Protein AF-A0A4Q5RMQ1-F1 (afdb_monomer_lite)

Structure (mmCIF, N/CA/C/O backbone):
data_AF-A0A4Q5RMQ1-F1
#
_entry.id   AF-A0A4Q5RMQ1-F1
#
loop_
_atom_site.group_PDB
_atom_site.id
_atom_site.type_symbol
_atom_site.label_atom_id
_atom_site.label_alt_id
_atom_site.label_comp_id
_atom_site.label_asym_id
_atom_site.label_entity_id
_atom_site.label_seq_id
_atom_site.pdbx_PDB_ins_code
_atom_site.Cartn_x
_atom_site.Cartn_y
_atom_site.Cartn_z
_atom_site.occupancy
_atom_site.B_iso_or_equiv
_atom_site.auth_seq_id
_atom_site.auth_comp_id
_atom_site.auth_asym_id
_atom_site.auth_atom_id
_atom_site.pdbx_PDB_model_num
ATOM 1 N N . MET A 1 1 ? 50.449 12.813 -41.033 1.00 63.91 1 MET A N 1
ATOM 2 C CA . MET A 1 1 ? 49.396 11.833 -40.664 1.00 63.91 1 MET A CA 1
ATOM 3 C C . MET A 1 1 ? 48.632 11.435 -41.917 1.00 63.91 1 MET A C 1
ATOM 5 O O . MET A 1 1 ? 48.178 12.331 -42.621 1.00 63.91 1 MET A O 1
ATOM 9 N N . LYS A 1 2 ? 48.528 10.131 -42.216 1.00 79.31 2 LYS A N 1
ATOM 10 C CA . LYS A 1 2 ? 47.777 9.622 -43.379 1.00 79.31 2 LYS A CA 1
ATOM 11 C C . LYS A 1 2 ? 46.320 10.106 -43.296 1.00 79.31 2 LYS A C 1
ATOM 13 O O . LYS A 1 2 ? 45.751 10.123 -42.206 1.00 79.31 2 LYS A O 1
ATOM 18 N N . THR A 1 3 ? 45.734 10.516 -44.418 1.00 77.25 3 THR A N 1
ATOM 19 C CA . THR A 1 3 ? 44.350 11.031 -44.535 1.00 77.25 3 THR A CA 1
ATOM 20 C C . THR A 1 3 ? 43.316 10.125 -43.858 1.00 77.25 3 THR A C 1
ATOM 22 O O . THR A 1 3 ? 42.412 10.624 -43.194 1.00 77.25 3 THR A O 1
ATOM 25 N N . SER A 1 4 ? 43.531 8.808 -43.901 1.00 73.69 4 SER A N 1
ATOM 26 C CA . SER A 1 4 ? 42.717 7.802 -43.205 1.00 73.69 4 SER A CA 1
ATOM 27 C C . SER A 1 4 ? 42.593 8.030 -41.689 1.00 73.69 4 SER A C 1
ATOM 29 O O . SER A 1 4 ? 41.514 7.851 -41.132 1.00 73.69 4 SER A O 1
ATOM 31 N N . ASN A 1 5 ? 43.655 8.480 -41.008 1.00 85.31 5 ASN A N 1
ATOM 32 C CA . ASN A 1 5 ? 43.620 8.690 -39.554 1.00 85.31 5 ASN A CA 1
ATOM 33 C C . ASN A 1 5 ? 42.808 9.935 -39.175 1.00 85.31 5 ASN A C 1
ATOM 35 O O . ASN A 1 5 ? 42.225 9.983 -38.097 1.00 85.31 5 ASN A O 1
ATOM 39 N N . LYS A 1 6 ? 42.757 10.941 -40.058 1.00 86.19 6 LYS A N 1
ATOM 40 C CA . LYS A 1 6 ? 41.962 12.156 -39.830 1.00 86.19 6 LYS A CA 1
ATOM 41 C C . LYS A 1 6 ? 40.465 11.871 -39.960 1.00 86.19 6 LYS A C 1
ATOM 43 O O . LYS A 1 6 ? 39.683 12.377 -39.163 1.00 86.19 6 LYS A O 1
ATOM 48 N N . ILE A 1 7 ? 40.088 11.026 -40.920 1.00 90.69 7 ILE A N 1
ATOM 49 C CA . ILE A 1 7 ? 38.696 10.605 -41.129 1.00 90.69 7 ILE A CA 1
ATOM 50 C C . ILE A 1 7 ? 38.207 9.782 -39.933 1.00 90.69 7 ILE A C 1
ATOM 52 O O . ILE A 1 7 ? 37.142 10.066 -39.391 1.00 90.69 7 ILE A O 1
ATOM 56 N N . LEU A 1 8 ? 39.016 8.823 -39.470 1.00 91.25 8 LEU A N 1
ATOM 57 C CA . LEU A 1 8 ? 38.673 8.000 -38.310 1.00 91.25 8 L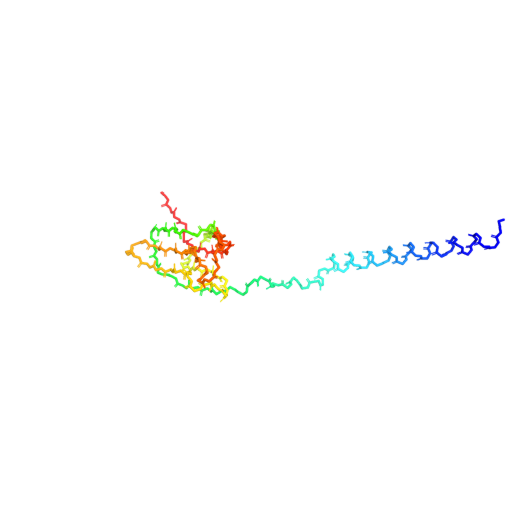EU A CA 1
ATOM 58 C C . LEU A 1 8 ? 38.500 8.843 -37.037 1.00 91.25 8 LEU A C 1
ATOM 60 O O . LEU A 1 8 ? 37.539 8.653 -36.297 1.00 91.25 8 LEU A O 1
ATOM 64 N N . LEU A 1 9 ? 39.394 9.812 -36.815 1.00 92.56 9 LEU A N 1
ATOM 65 C CA . LEU A 1 9 ? 39.309 10.716 -35.669 1.00 92.56 9 LEU A CA 1
ATOM 66 C C . LEU A 1 9 ? 38.058 11.604 -35.729 1.00 92.56 9 LEU A C 1
ATOM 68 O O . LEU A 1 9 ? 37.371 11.763 -34.724 1.00 92.56 9 LEU A O 1
ATOM 72 N N . SER A 1 10 ? 37.733 12.146 -36.905 1.00 92.50 10 SER A N 1
ATOM 73 C CA . SER A 1 10 ? 36.528 12.960 -37.093 1.00 92.50 10 SER A CA 1
ATOM 74 C C . SER A 1 10 ? 35.254 12.162 -36.820 1.00 92.50 10 SER A C 1
ATOM 76 O O . SER A 1 10 ? 34.333 12.680 -36.192 1.00 92.50 10 SER A O 1
ATOM 78 N N . LEU A 1 11 ? 35.201 10.905 -37.269 1.00 94.81 11 LEU A N 1
ATOM 79 C CA . LEU A 1 11 ? 34.059 10.027 -37.027 1.00 94.81 11 LEU A CA 1
ATOM 80 C C . LEU A 1 11 ? 33.915 9.702 -35.536 1.00 94.81 11 LEU A C 1
ATOM 82 O O . LEU A 1 11 ? 32.815 9.771 -34.995 1.00 94.81 11 LEU A O 1
ATOM 86 N N . PHE A 1 12 ? 35.028 9.407 -34.862 1.00 95.75 12 PHE A N 1
ATOM 87 C CA . PHE A 1 12 ? 35.035 9.140 -33.426 1.00 95.75 12 PHE A CA 1
ATOM 88 C C . PHE A 1 12 ? 34.509 10.336 -32.620 1.00 95.75 12 PHE A C 1
ATOM 90 O O . PHE A 1 12 ? 33.631 10.175 -31.773 1.00 95.75 12 PHE A O 1
ATOM 97 N N . ILE A 1 13 ? 34.982 11.546 -32.934 1.00 96.00 13 ILE A N 1
ATOM 98 C CA . ILE A 1 13 ? 34.522 12.779 -32.282 1.00 96.00 13 ILE A CA 1
ATOM 99 C C . ILE A 1 13 ? 33.032 13.019 -32.553 1.00 96.00 13 ILE A C 1
ATOM 101 O O . ILE A 1 13 ? 32.297 13.370 -31.632 1.00 96.00 13 ILE A O 1
ATOM 105 N N . ALA A 1 14 ? 32.564 12.792 -33.783 1.00 95.94 14 ALA A N 1
ATOM 106 C CA . ALA A 1 14 ? 31.154 12.953 -34.127 1.00 95.94 14 ALA A CA 1
ATOM 107 C C . ALA A 1 14 ? 30.250 12.019 -33.303 1.00 95.94 14 ALA A C 1
ATOM 109 O O . ALA A 1 14 ? 29.255 12.472 -32.741 1.00 95.94 14 ALA A O 1
ATOM 110 N N . VAL A 1 15 ? 30.618 10.742 -33.161 1.00 96.81 15 VAL A N 1
ATOM 111 C CA . VAL A 1 15 ? 29.866 9.777 -32.336 1.00 96.81 15 VAL A CA 1
ATOM 112 C C . VAL A 1 15 ? 29.840 10.208 -30.866 1.00 96.81 15 VAL A C 1
ATOM 114 O O . VAL A 1 15 ? 28.789 10.166 -30.221 1.00 96.81 15 VAL A O 1
ATOM 117 N N . LEU A 1 16 ? 30.971 10.671 -30.336 1.00 96.81 16 LEU A N 1
ATOM 118 C CA . LEU A 1 16 ? 31.075 11.124 -28.949 1.00 96.81 16 LEU A CA 1
ATOM 119 C C . LEU A 1 16 ? 30.179 12.351 -28.695 1.00 96.81 16 LEU A C 1
ATOM 121 O O . LEU A 1 16 ? 29.434 12.391 -27.716 1.00 96.81 16 LEU A O 1
ATOM 125 N N . LEU A 1 17 ? 30.158 13.312 -29.620 1.00 95.81 17 LEU A N 1
ATOM 126 C CA . LEU A 1 17 ? 29.283 14.484 -29.527 1.00 95.81 17 LEU A CA 1
ATOM 127 C C . LEU A 1 17 ? 27.798 14.120 -29.632 1.00 95.81 17 LEU A C 1
ATOM 129 O O . LEU A 1 17 ? 26.995 14.641 -28.859 1.00 95.81 17 LEU A O 1
ATOM 133 N N . ILE A 1 18 ? 27.428 13.204 -30.532 1.00 96.06 18 ILE A N 1
ATOM 134 C CA . ILE A 1 18 ? 26.036 12.755 -30.692 1.00 96.06 18 ILE A CA 1
ATOM 135 C C . ILE A 1 18 ? 25.544 12.067 -29.414 1.00 96.06 18 ILE A C 1
ATOM 137 O O . ILE A 1 18 ? 24.495 12.425 -28.879 1.00 96.06 18 ILE A O 1
ATOM 141 N N . THR A 1 19 ? 26.311 11.107 -28.893 1.00 95.62 19 THR A N 1
ATOM 142 C CA . THR A 1 19 ? 25.947 10.373 -27.669 1.00 95.62 19 THR A CA 1
ATOM 143 C C . THR A 1 19 ? 25.834 11.302 -26.460 1.00 95.62 19 THR A C 1
ATOM 145 O O . THR A 1 19 ? 24.867 11.201 -25.698 1.00 95.62 19 THR A O 1
ATOM 148 N N . THR A 1 20 ? 26.756 12.258 -26.327 1.00 95.19 20 THR A N 1
ATOM 149 C CA . THR A 1 20 ? 26.723 13.278 -25.268 1.00 95.19 20 THR A CA 1
ATOM 150 C C . THR A 1 20 ? 25.503 14.186 -25.409 1.00 95.19 20 THR A C 1
ATOM 152 O O . THR A 1 20 ? 24.799 14.421 -24.429 1.00 95.19 20 THR A O 1
ATOM 155 N N . GLY A 1 21 ? 25.194 14.645 -26.626 1.00 95.19 21 GLY A N 1
ATOM 156 C CA . GLY A 1 21 ? 24.019 15.473 -26.902 1.00 95.19 21 GLY A CA 1
ATOM 157 C C . GLY A 1 21 ? 22.708 14.788 -26.514 1.00 95.19 21 GLY A C 1
ATOM 158 O O . GLY A 1 21 ? 21.855 15.414 -25.888 1.00 95.19 21 GLY A O 1
ATOM 159 N N . ILE A 1 22 ? 22.574 13.488 -26.799 1.00 94.44 22 ILE A N 1
ATOM 160 C CA . ILE A 1 22 ? 21.405 12.690 -26.394 1.00 94.44 22 ILE A CA 1
ATOM 161 C C . ILE A 1 22 ? 21.273 12.651 -24.865 1.00 94.44 22 ILE A C 1
ATOM 163 O O . ILE A 1 22 ? 20.190 12.906 -24.339 1.00 94.44 22 ILE A O 1
ATOM 167 N N . HIS A 1 23 ? 22.365 12.378 -24.143 1.00 92.06 23 HIS A N 1
ATOM 168 C CA . HIS A 1 23 ? 22.343 12.308 -22.677 1.00 92.06 23 HIS A CA 1
ATOM 169 C C . HIS A 1 23 ? 21.996 13.657 -22.046 1.00 92.06 23 HIS A C 1
ATOM 171 O O . HIS A 1 23 ? 21.171 13.720 -21.131 1.00 92.06 23 HIS A O 1
ATOM 177 N N . VAL A 1 24 ? 22.577 14.744 -22.560 1.00 92.00 24 VAL A N 1
ATOM 178 C CA . VAL A 1 24 ? 22.279 16.102 -22.093 1.00 92.00 24 VAL A CA 1
ATOM 179 C C . VAL A 1 24 ? 20.816 16.444 -22.351 1.00 92.00 24 VAL A C 1
ATOM 181 O O . VAL A 1 24 ? 20.147 16.896 -21.428 1.00 92.00 24 VAL A O 1
ATOM 184 N N . ALA A 1 25 ? 20.289 16.174 -23.549 1.00 88.00 25 ALA A N 1
ATOM 185 C CA . ALA A 1 25 ? 18.893 16.450 -23.892 1.00 88.00 25 ALA A CA 1
ATOM 186 C C . ALA A 1 25 ? 17.905 15.666 -23.011 1.00 88.00 25 ALA A C 1
ATOM 188 O O . ALA A 1 25 ? 16.930 16.237 -22.519 1.00 88.00 25 ALA A O 1
ATOM 189 N N . LEU A 1 26 ? 18.172 14.380 -22.758 1.00 84.19 26 LEU A N 1
ATOM 190 C CA . LEU A 1 26 ? 17.361 13.553 -21.859 1.00 84.19 26 LEU A CA 1
ATOM 191 C C . LEU A 1 26 ? 17.393 14.076 -20.420 1.00 84.19 26 LEU A C 1
ATOM 193 O O . LEU A 1 26 ? 16.341 14.188 -19.791 1.00 84.19 26 LEU A O 1
ATOM 197 N N . THR A 1 27 ? 18.576 14.442 -19.925 1.00 85.12 27 THR A N 1
ATOM 198 C CA . THR A 1 27 ? 18.766 14.979 -18.568 1.00 85.12 27 THR A CA 1
ATOM 199 C C . THR A 1 27 ? 18.081 16.335 -18.402 1.00 85.12 27 THR A C 1
ATOM 201 O O . THR A 1 27 ? 17.400 16.569 -17.408 1.00 85.12 27 THR A O 1
ATOM 204 N N . GLN A 1 28 ? 18.194 17.217 -19.399 1.00 85.19 28 GLN A N 1
ATOM 205 C CA . GLN A 1 28 ? 17.484 18.498 -19.445 1.00 85.19 28 GLN A CA 1
ATOM 206 C C . GLN A 1 28 ? 15.975 18.285 -19.397 1.00 85.19 28 GLN A C 1
ATOM 208 O O . GLN A 1 28 ? 15.295 18.877 -18.562 1.00 85.19 28 GLN A O 1
ATOM 213 N N . LYS A 1 29 ? 15.458 17.367 -20.220 1.00 77.69 29 LYS A N 1
ATOM 214 C CA . LYS A 1 29 ? 14.044 16.998 -20.193 1.00 77.69 29 LYS A CA 1
ATOM 215 C C . LYS A 1 29 ? 13.635 16.469 -18.811 1.00 77.69 29 LYS A C 1
ATOM 217 O O . LYS A 1 29 ? 12.543 16.790 -18.354 1.00 77.69 29 LYS A O 1
ATOM 222 N N . TYR A 1 30 ? 14.527 15.755 -18.114 1.00 73.62 30 TYR A N 1
ATOM 223 C CA . TYR A 1 30 ? 14.280 15.198 -16.771 1.00 73.62 30 TYR A CA 1
ATOM 224 C C . TYR A 1 30 ? 14.169 16.277 -15.712 1.00 73.62 30 TYR A C 1
ATOM 226 O O . TYR A 1 30 ? 13.191 16.327 -14.970 1.00 73.62 30 TYR A O 1
ATOM 234 N N . ASN A 1 31 ? 15.107 17.212 -15.732 1.00 74.44 31 ASN A N 1
ATOM 235 C CA . ASN A 1 31 ? 15.150 18.313 -14.780 1.00 74.44 31 ASN A CA 1
ATOM 236 C C . ASN A 1 31 ? 14.116 19.407 -15.086 1.00 74.44 31 ASN A C 1
ATOM 238 O O . ASN A 1 31 ? 13.726 20.143 -14.187 1.00 74.44 31 ASN A O 1
ATOM 242 N N . SER A 1 32 ? 13.639 19.507 -16.331 1.00 77.12 32 SER A N 1
ATOM 243 C CA . SER A 1 32 ? 12.633 20.498 -16.741 1.00 77.12 32 SER A CA 1
ATOM 244 C C . SER A 1 32 ? 11.225 20.234 -16.192 1.00 77.12 32 SER A C 1
ATOM 246 O O . SER A 1 32 ? 10.327 21.040 -16.421 1.00 77.12 32 SER A O 1
ATOM 248 N N . GLY A 1 33 ? 11.000 19.104 -15.508 1.00 58.06 33 GLY A N 1
ATOM 249 C CA . GLY A 1 33 ? 9.701 18.773 -14.911 1.00 58.06 33 GLY A CA 1
ATOM 250 C C . GLY A 1 33 ? 8.582 18.505 -15.926 1.00 58.06 33 GLY A C 1
ATOM 251 O O . GLY A 1 33 ? 7.431 18.348 -15.536 1.00 58.06 33 GLY A O 1
ATOM 252 N N . GLN A 1 34 ? 8.898 18.421 -17.225 1.00 56.78 34 GLN A N 1
ATOM 253 C CA . GLN A 1 34 ? 7.936 18.122 -18.296 1.00 56.78 34 GLN A CA 1
ATOM 254 C C . GLN A 1 34 ? 7.585 16.633 -18.409 1.00 56.78 34 GLN A C 1
ATOM 256 O O . GLN A 1 34 ? 6.804 16.235 -19.276 1.00 56.78 34 GLN A O 1
ATOM 261 N N . TYR A 1 35 ? 8.151 15.788 -17.551 1.00 55.38 35 TYR A N 1
ATOM 262 C CA . TYR A 1 35 ? 7.656 14.434 -17.392 1.00 55.38 35 TYR A CA 1
ATOM 263 C C . TYR A 1 35 ? 6.425 14.475 -16.498 1.00 55.38 35 TYR A C 1
ATOM 265 O O . TYR A 1 35 ? 6.518 14.689 -15.291 1.00 55.38 35 TYR A O 1
ATOM 273 N N . ALA A 1 36 ? 5.260 14.234 -17.097 1.00 51.62 36 ALA A N 1
ATOM 274 C CA . ALA A 1 36 ? 4.128 13.760 -16.329 1.00 51.62 36 ALA A CA 1
ATOM 275 C C . ALA A 1 36 ? 4.583 12.460 -15.663 1.00 51.62 36 ALA A C 1
ATOM 277 O O . ALA A 1 36 ? 4.843 11.466 -16.343 1.00 51.62 36 ALA A O 1
ATOM 278 N N . ILE A 1 37 ? 4.733 12.483 -14.338 1.00 53.66 37 ILE A N 1
ATOM 279 C CA . ILE A 1 37 ? 4.817 11.259 -13.554 1.00 53.66 37 ILE A CA 1
ATOM 280 C C . ILE A 1 37 ? 3.492 10.569 -13.837 1.00 53.66 37 ILE A C 1
ATOM 282 O O . ILE A 1 37 ? 2.458 10.962 -13.290 1.00 53.66 37 ILE A O 1
ATOM 286 N N . THR A 1 38 ? 3.479 9.612 -14.762 1.00 43.78 38 THR A N 1
ATOM 287 C CA . THR A 1 38 ? 2.309 8.770 -14.930 1.00 43.78 38 THR A CA 1
ATOM 288 C C . THR A 1 38 ? 2.139 8.109 -13.576 1.00 43.78 38 THR A C 1
ATOM 290 O O . THR A 1 38 ? 2.925 7.244 -13.192 1.00 43.78 38 THR A O 1
ATOM 293 N N . LYS A 1 39 ? 1.126 8.541 -12.820 1.00 48.56 39 LYS A N 1
ATOM 294 C CA . LYS A 1 39 ? 0.589 7.795 -11.685 1.00 48.56 39 LYS A CA 1
ATOM 295 C C . LYS A 1 39 ? -0.080 6.527 -12.230 1.00 48.56 39 LYS A C 1
ATOM 297 O O . LYS A 1 39 ? -1.238 6.262 -11.956 1.00 48.56 39 LYS A O 1
ATOM 302 N N . THR A 1 40 ? 0.639 5.733 -13.016 1.00 51.06 40 THR A N 1
ATOM 303 C CA . THR A 1 40 ? 0.401 4.303 -13.198 1.00 51.06 40 THR A CA 1
ATOM 304 C C . THR A 1 40 ? 0.943 3.600 -11.959 1.00 51.06 40 THR A C 1
ATOM 306 O O . THR A 1 40 ? 1.740 2.676 -12.041 1.00 51.06 40 THR A O 1
ATOM 309 N N . GLY A 1 41 ? 0.527 4.067 -10.779 1.00 55.53 41 GLY A N 1
ATOM 310 C CA . GLY A 1 41 ? 0.282 3.106 -9.724 1.00 55.53 41 GLY A CA 1
ATOM 311 C C . GLY A 1 41 ? -0.893 2.241 -10.189 1.00 55.53 41 GLY A C 1
ATOM 312 O O . GLY A 1 41 ? -1.715 2.728 -10.982 1.00 55.53 41 GLY A O 1
ATOM 313 N N . PRO A 1 42 ? -0.980 0.976 -9.757 1.00 59.25 42 PRO A N 1
ATOM 314 C CA . PRO A 1 42 ? -2.187 0.188 -9.966 1.00 59.25 42 PRO A CA 1
ATOM 315 C C . PRO A 1 42 ? -3.385 1.051 -9.569 1.00 59.25 42 PRO A C 1
ATOM 317 O O . PRO A 1 42 ? -3.327 1.773 -8.568 1.00 59.25 42 PRO A O 1
ATOM 320 N N . LYS A 1 43 ? -4.435 1.069 -10.400 1.00 70.31 43 LYS A N 1
ATOM 321 C CA . LYS A 1 43 ? -5.677 1.754 -10.021 1.00 70.31 43 LYS A CA 1
ATOM 322 C C . LYS A 1 43 ? -6.070 1.174 -8.669 1.00 70.31 43 LYS A C 1
ATOM 324 O O . LYS A 1 43 ? -6.090 -0.044 -8.541 1.00 70.31 43 LYS A O 1
ATOM 329 N N . ARG A 1 44 ? -6.279 2.026 -7.670 1.00 80.12 44 ARG A N 1
ATOM 330 C CA . ARG A 1 44 ? -6.673 1.573 -6.341 1.00 80.12 44 ARG A CA 1
ATOM 331 C C . ARG A 1 44 ? -8.140 1.847 -6.126 1.00 80.12 44 ARG A C 1
ATOM 333 O O . ARG A 1 44 ? -8.599 2.953 -6.410 1.00 80.12 44 ARG A O 1
ATOM 340 N N . ASP A 1 45 ? -8.838 0.841 -5.631 1.00 83.75 45 ASP A N 1
ATOM 341 C CA . ASP A 1 45 ? -10.219 0.968 -5.207 1.00 83.75 45 ASP A CA 1
ATOM 342 C C . ASP A 1 45 ? -10.232 1.255 -3.706 1.00 83.75 45 ASP A C 1
ATOM 344 O O . ASP A 1 45 ? -9.552 0.592 -2.921 1.00 83.75 45 ASP A O 1
ATOM 348 N N . SER A 1 46 ? -10.985 2.285 -3.320 1.00 88.12 46 SER A N 1
ATOM 349 C CA . SER A 1 46 ? -11.159 2.679 -1.924 1.00 88.12 46 SER A CA 1
ATOM 350 C C . SER A 1 46 ? -12.498 2.161 -1.415 1.00 88.12 46 SER A C 1
ATOM 352 O O . SER A 1 46 ? -13.553 2.448 -1.987 1.00 88.12 46 SER A O 1
ATOM 354 N N . ILE A 1 47 ? -12.449 1.381 -0.341 1.00 89.19 47 ILE A N 1
ATOM 355 C CA . ILE A 1 47 ? -13.606 0.770 0.305 1.00 89.19 47 ILE A CA 1
ATOM 356 C C . ILE A 1 47 ? -13.748 1.401 1.684 1.00 89.19 47 ILE A C 1
ATOM 358 O O . ILE A 1 47 ? -12.880 1.248 2.543 1.00 89.19 47 ILE A O 1
ATOM 362 N N . SER A 1 48 ? -14.857 2.102 1.917 1.00 90.69 48 SER A N 1
ATOM 363 C CA . SER A 1 48 ? -15.173 2.605 3.253 1.00 90.69 48 SER A CA 1
ATOM 364 C C . SER A 1 48 ? -15.543 1.442 4.172 1.00 90.69 48 SER A C 1
ATOM 366 O O . SER A 1 48 ? -16.328 0.565 3.801 1.00 90.69 48 SER A O 1
ATOM 368 N N . ILE A 1 49 ? -14.972 1.433 5.374 1.00 91.31 49 ILE A N 1
ATOM 369 C CA . ILE A 1 49 ? -15.214 0.403 6.386 1.00 91.31 49 ILE A CA 1
ATOM 370 C C . ILE A 1 49 ? -15.831 1.045 7.629 1.00 91.31 49 ILE A C 1
ATOM 372 O O . ILE A 1 49 ? -15.663 2.236 7.891 1.00 91.31 49 ILE A O 1
ATOM 376 N N . LYS A 1 50 ? -16.576 0.257 8.406 1.00 90.31 50 LYS A N 1
ATOM 377 C CA . LYS A 1 50 ? -17.122 0.742 9.678 1.00 90.31 50 LYS A CA 1
ATOM 378 C C . LYS A 1 50 ? -15.985 0.951 10.689 1.00 90.31 50 LYS A C 1
ATOM 380 O O . LYS A 1 50 ? -14.963 0.275 10.576 1.00 90.31 50 LYS A O 1
ATOM 385 N N . PRO A 1 51 ? -16.169 1.829 11.690 1.00 90.75 51 PRO A N 1
ATOM 386 C CA . PRO A 1 51 ? -15.214 1.978 12.779 1.00 90.75 51 PRO A CA 1
ATOM 387 C C . PRO A 1 51 ? -14.918 0.637 13.455 1.00 90.75 51 PRO A C 1
ATOM 389 O O . PRO A 1 51 ? -15.834 -0.117 13.784 1.00 90.75 51 PRO A O 1
ATOM 392 N N . VAL A 1 52 ? -13.634 0.354 13.654 1.00 90.31 52 VAL A N 1
ATOM 393 C CA . VAL A 1 52 ? -13.134 -0.853 14.321 1.00 90.31 52 VAL A CA 1
ATOM 394 C C . VAL A 1 52 ? -12.085 -0.470 15.355 1.00 90.31 52 VAL A C 1
ATOM 396 O O . VAL A 1 52 ? -11.374 0.523 15.191 1.00 90.31 52 VAL A O 1
ATOM 399 N N . LYS A 1 53 ? -11.986 -1.266 16.420 1.00 89.75 53 LYS A N 1
ATOM 400 C CA . LYS A 1 53 ? -10.996 -1.087 17.490 1.00 89.75 53 LYS A CA 1
ATOM 401 C C . LYS A 1 53 ? -9.766 -1.965 17.284 1.00 89.75 53 LYS A C 1
ATOM 403 O O . LYS A 1 53 ? -8.667 -1.595 17.682 1.00 89.75 53 LYS A O 1
ATOM 408 N N . TYR A 1 54 ? -9.957 -3.127 16.665 1.00 91.00 54 TYR A N 1
ATOM 409 C CA . TYR A 1 54 ? -8.909 -4.116 16.459 1.00 91.00 54 TYR A CA 1
ATOM 410 C C . TYR A 1 54 ? -8.790 -4.480 14.980 1.00 91.00 54 TYR A C 1
ATOM 412 O O . TYR A 1 54 ? -9.775 -4.487 14.241 1.00 91.00 54 TYR A O 1
ATOM 420 N N . VAL A 1 55 ? -7.577 -4.829 14.558 1.00 90.81 55 VAL A N 1
ATOM 421 C CA . VAL A 1 55 ? -7.291 -5.332 13.212 1.00 90.81 55 VAL A CA 1
ATOM 422 C C . VAL A 1 55 ? -6.618 -6.686 13.346 1.00 90.81 55 VAL A C 1
ATOM 424 O O . VAL A 1 55 ? -5.643 -6.839 14.081 1.00 90.81 55 VAL A O 1
ATOM 427 N N . ARG A 1 56 ? -7.141 -7.676 12.629 1.00 91.69 56 ARG A N 1
ATOM 428 C CA . ARG A 1 56 ? -6.577 -9.017 12.532 1.00 91.69 56 ARG A CA 1
ATOM 429 C C . ARG A 1 56 ? -6.198 -9.299 11.086 1.00 91.69 56 ARG A C 1
ATOM 431 O O . ARG A 1 56 ? -7.050 -9.266 10.202 1.00 91.69 56 ARG A O 1
ATOM 438 N N . LEU A 1 57 ? -4.929 -9.626 10.879 1.00 89.44 57 LEU A N 1
ATOM 439 C CA . LEU A 1 57 ? -4.369 -9.972 9.578 1.00 89.44 57 LEU A CA 1
ATOM 440 C C . LEU A 1 57 ? -4.102 -11.479 9.534 1.00 89.44 57 LEU A C 1
ATOM 442 O O . LEU A 1 57 ? -3.404 -12.006 10.398 1.00 89.44 57 LEU A O 1
ATOM 446 N N . ASN A 1 58 ? -4.653 -12.170 8.538 1.00 87.38 58 ASN A N 1
ATOM 447 C CA . ASN A 1 58 ? -4.426 -13.596 8.308 1.00 87.38 58 ASN A CA 1
ATOM 448 C C . ASN A 1 58 ? -3.895 -13.791 6.879 1.00 87.38 58 ASN A C 1
ATOM 450 O O . ASN A 1 58 ? -4.620 -13.551 5.919 1.00 87.38 58 ASN A O 1
ATOM 454 N N . GLY A 1 59 ? -2.641 -14.221 6.724 1.00 77.12 59 GLY A N 1
ATOM 455 C CA . GLY A 1 59 ? -2.071 -14.531 5.402 1.00 77.12 59 GLY A CA 1
ATOM 456 C C . GLY A 1 59 ? -1.816 -13.321 4.490 1.00 77.12 59 GLY A C 1
ATOM 457 O O . GLY A 1 59 ? -1.525 -13.498 3.314 1.00 77.12 59 GLY A O 1
ATOM 458 N N . VAL A 1 60 ? -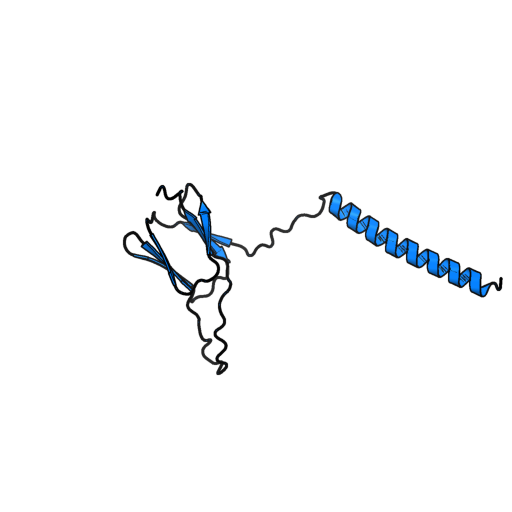1.887 -12.097 5.022 1.00 81.69 60 VAL A N 1
ATOM 459 C CA . VAL A 1 60 ? -1.522 -10.869 4.298 1.00 81.69 60 VAL A CA 1
ATOM 460 C C . VAL A 1 60 ? -0.139 -10.421 4.760 1.00 81.69 60 VAL A C 1
ATOM 462 O O . VAL A 1 60 ? 0.056 -10.189 5.952 1.00 81.69 60 VAL A O 1
ATOM 465 N N . GLU A 1 61 ? 0.816 -10.311 3.836 1.00 76.62 61 GLU A N 1
ATOM 466 C CA . GLU A 1 61 ? 2.206 -9.957 4.169 1.00 76.62 61 GLU A CA 1
ATOM 467 C C . GLU A 1 61 ? 2.490 -8.453 4.040 1.00 76.62 61 GLU A C 1
ATOM 469 O O . GLU A 1 61 ? 3.322 -7.926 4.775 1.00 76.62 61 GLU A O 1
ATOM 474 N N . ASN A 1 62 ? 1.783 -7.747 3.151 1.00 83.31 62 ASN A N 1
ATOM 475 C CA . ASN A 1 62 ? 2.062 -6.350 2.821 1.00 83.31 62 ASN A CA 1
ATOM 476 C C . ASN A 1 62 ? 0.886 -5.432 3.195 1.00 83.31 62 ASN A C 1
ATOM 478 O O . ASN A 1 62 ? 0.085 -5.034 2.350 1.00 83.31 62 ASN A O 1
ATOM 482 N N . VAL A 1 63 ? 0.767 -5.118 4.489 1.00 87.94 63 VAL A N 1
ATOM 483 C CA . VAL A 1 63 ? -0.234 -4.169 5.003 1.00 87.94 63 VAL A CA 1
ATOM 484 C C . VAL A 1 63 ? 0.452 -2.904 5.494 1.00 87.94 63 VAL A C 1
ATOM 486 O O . VAL A 1 63 ? 1.299 -2.952 6.384 1.00 87.94 63 VAL A O 1
ATOM 489 N N . ILE A 1 64 ? 0.039 -1.764 4.952 1.00 89.75 64 ILE A N 1
ATOM 490 C CA . ILE A 1 64 ? 0.496 -0.443 5.375 1.00 89.75 64 ILE A CA 1
ATOM 491 C C . ILE A 1 64 ? -0.624 0.219 6.168 1.00 89.75 64 ILE A C 1
ATOM 493 O O . ILE A 1 64 ? -1.705 0.483 5.641 1.00 89.75 64 ILE A O 1
ATOM 497 N N . LEU A 1 65 ? -0.352 0.509 7.438 1.00 89.31 65 LEU A N 1
ATOM 498 C CA . LEU A 1 65 ? -1.239 1.312 8.271 1.00 89.31 65 LEU A CA 1
ATOM 499 C C . LEU A 1 65 ? -0.962 2.792 8.012 1.00 89.31 65 LEU A C 1
ATOM 501 O O . LEU A 1 65 ? 0.179 3.241 8.125 1.00 89.31 65 LEU A O 1
ATOM 505 N N . VAL A 1 66 ? -2.004 3.541 7.670 1.00 90.50 66 VAL A N 1
ATOM 506 C CA . VAL A 1 66 ? -1.923 4.975 7.395 1.00 90.50 66 VAL A CA 1
ATOM 507 C C . VAL A 1 66 ? -2.826 5.716 8.385 1.00 90.50 66 VAL A C 1
ATOM 509 O O . VAL A 1 66 ? -4.035 5.481 8.390 1.00 90.50 66 VAL A O 1
ATOM 512 N N . PRO A 1 67 ? -2.284 6.611 9.227 1.00 89.19 67 PRO A N 1
ATOM 513 C CA . PRO A 1 67 ? -3.106 7.472 10.071 1.00 89.19 67 PRO A CA 1
ATOM 514 C C . PRO A 1 67 ? -4.060 8.324 9.221 1.00 89.19 67 PRO A C 1
ATOM 516 O O . PRO A 1 67 ? -3.640 8.953 8.247 1.00 89.19 67 PRO A O 1
ATOM 519 N N . SER A 1 68 ? -5.350 8.325 9.556 1.00 89.00 68 SER A N 1
ATOM 520 C CA . SER A 1 68 ? -6.387 9.058 8.823 1.00 89.00 68 SER A CA 1
ATOM 521 C C . SER A 1 68 ? -7.616 9.319 9.679 1.00 89.00 68 SER A C 1
ATOM 523 O O . SER A 1 68 ? -8.045 8.455 10.430 1.00 89.00 68 SER A O 1
ATOM 525 N N . ASP A 1 69 ? -8.283 10.448 9.467 1.00 88.06 69 ASP A N 1
ATOM 526 C CA . ASP A 1 69 ? -9.538 10.785 10.156 1.00 88.06 69 ASP A CA 1
ATOM 527 C C . ASP A 1 69 ? -10.727 9.899 9.739 1.00 88.06 69 ASP A C 1
ATOM 529 O O . ASP A 1 69 ? -11.825 10.004 10.288 1.00 88.06 69 ASP A O 1
ATOM 533 N N . SER A 1 70 ? -10.536 9.033 8.740 1.00 88.56 70 SER A N 1
ATOM 534 C CA . SER A 1 70 ? -11.590 8.203 8.166 1.00 88.56 70 SER A CA 1
ATOM 535 C C . SER A 1 70 ? -11.169 6.745 8.042 1.00 88.56 70 SER A C 1
ATOM 537 O O . SER A 1 70 ? -10.045 6.432 7.656 1.00 88.56 70 SER A O 1
ATOM 539 N N . TYR A 1 71 ? -12.1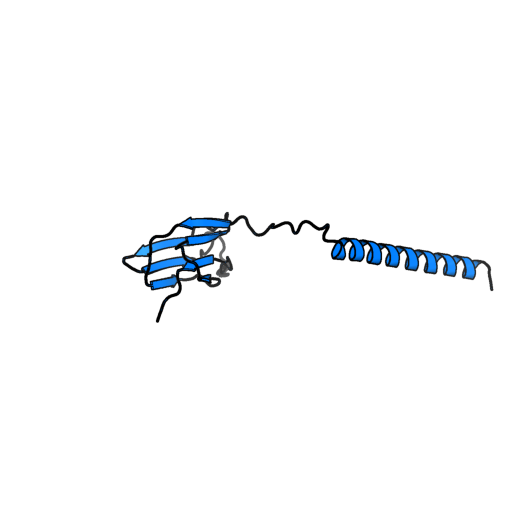19 5.852 8.313 1.00 90.94 71 TYR A N 1
ATOM 540 C CA . TYR A 1 71 ? -11.940 4.414 8.169 1.00 90.94 71 TYR A CA 1
ATOM 541 C C . TYR A 1 71 ? -12.169 3.991 6.717 1.00 90.94 71 TYR A C 1
ATOM 543 O O . TYR A 1 71 ? -13.306 3.947 6.229 1.00 90.94 71 TYR A O 1
ATOM 551 N N . HIS A 1 72 ? -11.091 3.650 6.023 1.00 92.75 72 HIS A N 1
ATOM 552 C CA . HIS A 1 72 ? -11.176 3.085 4.682 1.00 92.75 72 HIS A CA 1
ATOM 553 C C . HIS A 1 72 ? -9.969 2.211 4.355 1.00 92.75 72 HIS A C 1
ATOM 555 O O . HIS A 1 72 ? -8.940 2.222 5.028 1.00 92.75 72 HIS A O 1
ATOM 561 N N . LEU A 1 73 ? -10.130 1.411 3.316 1.00 91.88 73 LEU A N 1
ATOM 562 C CA . LEU A 1 73 ? -9.156 0.443 2.855 1.00 91.88 73 LEU A CA 1
ATOM 563 C C . LEU A 1 73 ? -8.920 0.700 1.369 1.00 91.88 73 LEU A C 1
ATOM 565 O O . LEU A 1 73 ? -9.874 0.711 0.595 1.00 91.88 73 LEU A O 1
ATOM 569 N N . GLU A 1 74 ? -7.670 0.915 0.976 1.00 91.31 74 GLU A N 1
ATOM 570 C CA . GLU A 1 74 ? -7.287 0.991 -0.431 1.00 91.31 74 GLU A CA 1
ATOM 571 C C . GLU A 1 74 ? -6.640 -0.321 -0.861 1.00 91.31 74 GLU A C 1
ATOM 573 O O . GLU A 1 74 ? -5.648 -0.770 -0.277 1.00 91.31 74 GLU A O 1
ATOM 578 N N . LEU A 1 75 ? -7.206 -0.896 -1.915 1.00 88.06 75 LEU A N 1
ATOM 579 C CA . LEU A 1 75 ? -6.775 -2.140 -2.540 1.00 88.06 75 LEU A CA 1
ATOM 580 C C . LEU A 1 75 ? -6.379 -1.887 -3.983 1.00 88.06 75 LEU A C 1
ATOM 582 O O . LEU A 1 75 ? -6.858 -0.934 -4.595 1.00 88.06 75 LEU A O 1
ATOM 586 N N . GLU A 1 76 ? -5.554 -2.751 -4.558 1.00 84.12 76 GLU A N 1
ATOM 587 C CA . GLU A 1 76 ? -5.372 -2.755 -6.007 1.00 84.12 76 GLU A CA 1
ATOM 588 C C . GLU A 1 76 ? -6.669 -3.214 -6.691 1.00 84.12 76 GLU A C 1
ATOM 590 O O . GLU A 1 76 ? -7.359 -4.114 -6.222 1.00 84.12 76 GLU A O 1
ATOM 595 N N . LYS A 1 77 ? -7.038 -2.557 -7.794 1.00 75.00 77 LYS A N 1
ATOM 596 C CA . LYS A 1 77 ? -8.315 -2.752 -8.500 1.00 75.00 77 LYS A CA 1
ATOM 597 C C . LYS A 1 77 ? -8.548 -4.192 -8.967 1.00 75.00 77 LYS A C 1
ATOM 599 O O . LYS A 1 77 ? -9.691 -4.616 -9.094 1.00 75.00 77 LYS A O 1
ATOM 604 N N . ASP A 1 78 ? -7.471 -4.933 -9.193 1.00 75.25 78 ASP A N 1
ATOM 605 C CA . ASP A 1 78 ? -7.505 -6.325 -9.635 1.00 75.25 78 ASP A CA 1
ATOM 606 C C . ASP A 1 78 ? -7.140 -7.287 -8.488 1.00 75.25 78 ASP A C 1
ATOM 608 O O . ASP A 1 78 ? -6.470 -8.295 -8.704 1.00 75.25 78 ASP A O 1
ATOM 612 N N . MET A 1 79 ? -7.585 -6.966 -7.263 1.00 76.38 79 MET A N 1
ATOM 613 C CA . MET A 1 79 ? -7.381 -7.805 -6.080 1.00 76.38 79 MET A CA 1
ATOM 614 C C . MET A 1 79 ? -7.904 -9.237 -6.338 1.00 76.38 79 MET A C 1
ATOM 616 O O . MET A 1 79 ? -9.035 -9.408 -6.814 1.00 76.38 79 MET A O 1
ATOM 620 N N . PRO A 1 80 ? -7.144 -10.288 -6.003 1.00 74.81 80 PRO A N 1
ATOM 621 C CA . PRO A 1 80 ? -7.529 -11.664 -6.225 1.00 74.81 80 PRO A CA 1
ATOM 622 C C . PRO A 1 80 ? -8.801 -12.046 -5.474 1.00 74.81 80 PRO A C 1
ATOM 624 O O . PRO A 1 80 ? -9.043 -11.624 -4.344 1.00 74.81 80 PRO A O 1
ATOM 627 N N . ALA A 1 81 ? -9.569 -12.972 -6.050 1.00 75.81 81 ALA A N 1
ATOM 628 C CA . ALA A 1 81 ? -10.841 -13.432 -5.486 1.00 75.81 81 ALA A CA 1
ATOM 629 C C . ALA A 1 81 ? -10.740 -14.075 -4.086 1.00 75.81 81 ALA A C 1
ATOM 631 O O . ALA A 1 81 ? -11.748 -14.211 -3.394 1.00 75.81 81 ALA A O 1
ATOM 632 N N . HIS A 1 82 ? -9.551 -14.511 -3.663 1.00 76.75 82 HIS A N 1
ATOM 633 C CA . HIS A 1 82 ? -9.344 -15.086 -2.333 1.00 76.75 82 HIS A CA 1
ATOM 634 C C . HIS A 1 82 ? -9.047 -14.026 -1.259 1.00 76.75 82 HIS A C 1
ATOM 636 O O . HIS A 1 82 ? -9.053 -14.368 -0.073 1.00 76.75 82 HIS A O 1
ATOM 642 N N . PHE A 1 83 ? -8.815 -12.762 -1.639 1.00 84.50 83 PHE A N 1
ATOM 643 C CA . PHE A 1 83 ? -8.749 -11.665 -0.684 1.00 84.50 83 PHE A CA 1
ATOM 644 C C . PHE A 1 83 ? -10.146 -11.410 -0.116 1.00 84.50 83 PHE A C 1
ATOM 646 O O . PHE A 1 83 ? -11.106 -11.151 -0.844 1.00 84.50 83 PHE A O 1
ATOM 653 N N . ARG A 1 84 ? -10.275 -11.499 1.207 1.00 87.44 84 ARG A N 1
ATOM 654 C CA . ARG A 1 84 ? -11.542 -11.294 1.908 1.00 87.44 84 ARG A CA 1
ATOM 655 C C . ARG A 1 84 ? -11.353 -10.344 3.072 1.00 87.44 84 ARG A C 1
ATOM 657 O O . ARG A 1 84 ? -10.443 -10.503 3.882 1.00 87.44 84 ARG A O 1
ATOM 664 N N . GLN A 1 85 ? -12.279 -9.402 3.184 1.00 89.50 85 GLN A N 1
ATOM 665 C CA . GLN A 1 85 ? -12.382 -8.503 4.323 1.00 89.50 85 GLN A CA 1
ATOM 666 C C . GLN A 1 85 ? -13.785 -8.601 4.914 1.00 89.50 85 GLN A C 1
ATOM 668 O O . GLN A 1 85 ? -14.774 -8.658 4.180 1.00 89.50 85 GLN A O 1
ATOM 673 N N . TYR A 1 86 ? -13.866 -8.661 6.237 1.00 91.31 86 TYR A N 1
ATOM 674 C CA . TYR A 1 86 ? -15.129 -8.596 6.957 1.00 91.31 86 TYR A CA 1
ATOM 675 C C . TYR A 1 86 ? -14.908 -8.063 8.370 1.00 91.31 86 TYR A C 1
ATOM 677 O O . TYR A 1 86 ? -13.805 -8.106 8.915 1.00 91.31 86 TYR A O 1
ATOM 685 N N . ILE A 1 87 ? -15.985 -7.573 8.977 1.00 92.50 87 ILE A N 1
ATOM 686 C CA . ILE A 1 87 ? -15.976 -7.068 10.349 1.00 92.50 87 ILE A CA 1
ATOM 687 C C . ILE A 1 87 ? -16.692 -8.080 11.238 1.00 92.50 87 ILE A C 1
ATOM 689 O O . ILE A 1 87 ? -17.814 -8.491 10.942 1.00 92.50 87 ILE A O 1
ATOM 693 N N . SER A 1 88 ? -16.036 -8.475 12.326 1.00 93.62 88 SER A N 1
ATOM 694 C CA . SER A 1 88 ? -16.579 -9.374 13.344 1.00 93.62 88 SER A CA 1
ATOM 695 C C . SER A 1 88 ? -16.514 -8.686 14.706 1.00 93.62 88 SER A C 1
ATOM 697 O O . SER A 1 88 ? -15.448 -8.615 15.320 1.00 93.62 88 SER A O 1
ATOM 699 N N . GLY A 1 89 ? -17.654 -8.166 15.173 1.00 92.12 89 GLY A N 1
ATOM 700 C CA . GLY A 1 89 ? -17.711 -7.311 16.363 1.00 92.12 89 GLY A CA 1
ATOM 701 C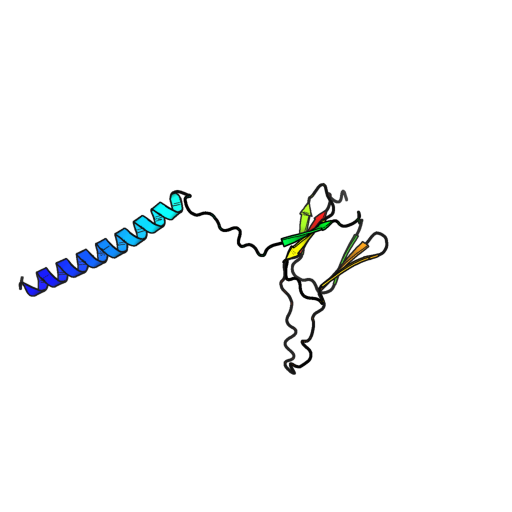 C . GLY A 1 89 ? -16.904 -6.030 16.146 1.00 92.12 89 GLY A C 1
ATOM 702 O O . GLY A 1 89 ? -17.109 -5.344 15.149 1.00 92.12 89 GLY A O 1
ATOM 703 N N . ASP A 1 90 ? -15.937 -5.769 17.028 1.00 91.69 90 ASP A N 1
ATOM 704 C CA . ASP A 1 90 ? -15.062 -4.587 16.961 1.00 91.69 90 ASP A CA 1
ATOM 705 C C . ASP A 1 90 ? -13.752 -4.840 16.191 1.00 91.69 90 ASP A C 1
ATOM 707 O O . ASP A 1 90 ? -12.822 -4.029 16.249 1.00 91.69 90 ASP A O 1
ATOM 711 N N . THR A 1 91 ? -13.639 -5.989 15.512 1.00 91.25 91 THR A N 1
ATOM 712 C CA . THR A 1 91 ? -12.414 -6.412 14.820 1.00 91.25 91 THR A CA 1
ATOM 713 C C . THR A 1 91 ? -12.612 -6.447 13.309 1.00 91.25 91 THR A C 1
ATOM 715 O O . THR A 1 91 ? -13.477 -7.171 12.809 1.00 91.25 91 THR A O 1
ATOM 718 N N . LEU A 1 92 ? -11.766 -5.725 12.572 1.00 93.00 92 LEU A N 1
ATOM 719 C CA . LEU A 1 92 ? -11.596 -5.913 11.132 1.00 93.00 92 LEU A CA 1
ATOM 720 C C . LEU A 1 92 ? -10.722 -7.142 10.894 1.00 93.00 92 LEU A C 1
ATOM 722 O O . LEU A 1 92 ? -9.587 -7.197 11.367 1.00 93.00 92 LEU A O 1
ATOM 726 N N . VAL A 1 93 ? -11.234 -8.113 10.145 1.00 92.31 93 VAL A N 1
ATOM 727 C CA . VAL A 1 93 ? -10.478 -9.295 9.734 1.00 92.31 93 VAL A CA 1
ATOM 728 C C . VAL A 1 93 ? -10.155 -9.174 8.253 1.00 92.31 93 VAL A C 1
ATOM 730 O O . VAL A 1 93 ? -11.056 -9.147 7.414 1.00 92.31 93 VAL A O 1
ATOM 733 N N . ILE A 1 94 ? -8.863 -9.126 7.939 1.00 90.38 94 ILE A N 1
ATOM 734 C CA . ILE A 1 94 ? -8.346 -9.125 6.571 1.00 90.38 94 ILE A CA 1
ATOM 735 C C . ILE A 1 94 ? -7.656 -10.464 6.335 1.00 90.38 94 ILE A C 1
ATOM 737 O O . ILE A 1 94 ? -6.739 -10.838 7.069 1.00 90.38 94 ILE A O 1
ATOM 741 N N . THR A 1 95 ? -8.123 -11.199 5.330 1.00 87.94 95 THR A N 1
ATOM 742 C CA . THR A 1 95 ? -7.601 -12.519 4.976 1.00 87.94 95 THR A CA 1
ATOM 743 C C . THR A 1 95 ? -7.115 -12.518 3.533 1.00 87.94 95 THR A C 1
ATOM 745 O O . THR A 1 95 ? -7.904 -12.296 2.617 1.00 87.94 95 THR A O 1
ATOM 748 N N . GLY A 1 96 ? -5.825 -12.781 3.344 1.00 80.06 96 GLY A N 1
ATOM 749 C CA . GLY A 1 96 ? -5.228 -13.122 2.057 1.00 80.06 96 GLY A CA 1
ATOM 750 C C . GLY A 1 96 ? -4.959 -14.615 2.075 1.00 80.06 96 GLY A C 1
ATOM 751 O O . GLY A 1 96 ? -4.025 -15.063 2.733 1.00 80.06 96 GLY A O 1
ATOM 752 N N . ASP A 1 97 ? -5.833 -15.409 1.464 1.00 66.19 97 ASP A N 1
ATOM 753 C CA . ASP A 1 97 ? -5.603 -16.851 1.412 1.00 66.19 97 ASP A CA 1
ATOM 754 C C . ASP A 1 97 ? -4.464 -17.152 0.429 1.00 66.19 97 ASP A C 1
ATOM 756 O O . ASP A 1 97 ? -4.426 -16.615 -0.676 1.00 66.19 97 ASP A O 1
ATOM 760 N N . ILE A 1 98 ? -3.551 -18.045 0.802 1.00 57.06 98 ILE A N 1
ATOM 761 C CA . ILE A 1 98 ? -2.571 -18.627 -0.124 1.00 57.06 98 ILE A CA 1
ATOM 762 C C . ILE A 1 98 ? -3.344 -19.598 -1.015 1.00 57.06 98 ILE A C 1
ATOM 764 O O . ILE A 1 98 ? -3.460 -20.786 -0.713 1.00 57.06 98 ILE A O 1
ATOM 768 N N . SER A 1 99 ? -3.945 -19.099 -2.095 1.00 50.00 99 SER A N 1
ATOM 769 C CA . SER A 1 99 ? -4.627 -19.979 -3.035 1.00 50.00 99 SER A CA 1
ATOM 770 C C . SER A 1 99 ? -3.588 -20.838 -3.754 1.00 50.00 99 SER A C 1
ATOM 772 O O . SER A 1 99 ? -2.877 -20.363 -4.640 1.00 50.00 99 SER A O 1
ATOM 774 N N . VAL A 1 100 ? -3.526 -22.118 -3.388 1.00 50.22 100 VAL A N 1
ATOM 775 C CA . VAL A 1 100 ? -3.006 -23.165 -4.269 1.00 50.22 100 VAL A CA 1
ATOM 776 C C . VAL A 1 100 ? -3.880 -23.127 -5.520 1.00 50.22 100 VAL A C 1
ATOM 778 O O . VAL A 1 100 ? -5.084 -23.375 -5.445 1.00 50.22 100 VAL A O 1
ATOM 781 N N . ILE A 1 101 ? -3.304 -22.744 -6.657 1.00 51.88 101 ILE A N 1
ATOM 782 C CA . ILE A 1 101 ? -4.012 -22.741 -7.938 1.00 51.88 101 ILE A CA 1
ATOM 783 C C . ILE A 1 101 ? -4.453 -24.192 -8.209 1.00 51.88 101 ILE A C 1
ATOM 785 O O . ILE A 1 101 ? -3.591 -25.074 -8.269 1.00 51.88 101 ILE A O 1
ATOM 789 N N . PRO A 1 102 ? -5.760 -24.492 -8.352 1.00 41.84 102 PRO A N 1
ATOM 790 C CA . PRO A 1 102 ? -6.207 -25.858 -8.594 1.00 41.84 102 PRO A CA 1
ATOM 791 C C . PRO A 1 102 ? -5.733 -26.286 -9.987 1.00 41.84 102 PRO A C 1
ATOM 793 O O . PRO A 1 102 ? -6.248 -25.802 -10.992 1.00 41.84 102 PRO A O 1
ATOM 796 N N . GLY A 1 103 ? -4.731 -27.166 -10.050 1.00 51.28 103 GLY A N 1
ATOM 797 C CA . GLY A 1 103 ? -4.189 -27.696 -11.307 1.00 51.28 103 GLY A CA 1
ATOM 798 C C . GLY A 1 103 ? -2.667 -27.656 -11.430 1.00 51.28 103 GLY A C 1
ATOM 799 O O . GLY A 1 103 ? -2.131 -28.323 -12.312 1.00 51.28 103 GLY A O 1
ATOM 800 N N . ASP A 1 104 ? -1.966 -26.946 -10.543 1.00 50.47 104 ASP A N 1
ATOM 801 C CA . ASP A 1 104 ? -0.503 -26.962 -10.503 1.00 50.47 104 ASP A CA 1
ATOM 802 C C . ASP A 1 104 ? -0.018 -27.878 -9.365 1.00 50.47 104 ASP A C 1
ATOM 804 O O . ASP A 1 104 ? -0.181 -27.582 -8.184 1.00 50.47 104 ASP A O 1
ATOM 808 N N . ASN A 1 105 ? 0.567 -29.029 -9.716 1.00 53.19 105 ASN A N 1
ATOM 809 C CA . ASN A 1 105 ? 1.218 -29.942 -8.761 1.00 53.19 105 ASN A CA 1
ATOM 810 C C . ASN A 1 105 ? 2.539 -29.369 -8.207 1.00 53.19 105 ASN A C 1
ATOM 812 O O . ASN A 1 105 ? 3.237 -30.030 -7.431 1.00 53.19 105 ASN A O 1
ATOM 816 N N . SER A 1 106 ? 2.905 -28.150 -8.601 1.00 48.72 106 SER A N 1
ATOM 817 C CA . SER A 1 106 ? 3.982 -27.399 -7.986 1.00 48.72 106 SER A CA 1
ATOM 818 C C . SER A 1 106 ? 3.550 -26.913 -6.603 1.00 48.72 106 SER A C 1
ATOM 820 O O . SER A 1 106 ? 2.654 -26.087 -6.457 1.00 48.72 106 SER A O 1
ATOM 822 N N . LYS A 1 107 ? 4.237 -27.378 -5.555 1.00 49.16 107 LYS A N 1
ATOM 823 C CA . LYS A 1 107 ? 4.145 -26.861 -4.174 1.00 49.16 107 LYS A CA 1
ATOM 824 C C . LYS A 1 107 ? 4.662 -25.416 -4.036 1.00 49.16 107 LYS A C 1
ATOM 826 O O . LYS A 1 107 ? 5.179 -25.039 -2.984 1.00 49.16 107 LYS A O 1
ATOM 831 N N . ASN A 1 108 ? 4.563 -24.602 -5.079 1.00 46.19 108 ASN A N 1
ATOM 832 C CA . ASN A 1 108 ? 4.843 -23.184 -5.002 1.00 46.19 108 ASN A CA 1
ATOM 833 C C . ASN A 1 108 ? 3.586 -22.494 -4.484 1.00 46.19 108 ASN A C 1
AT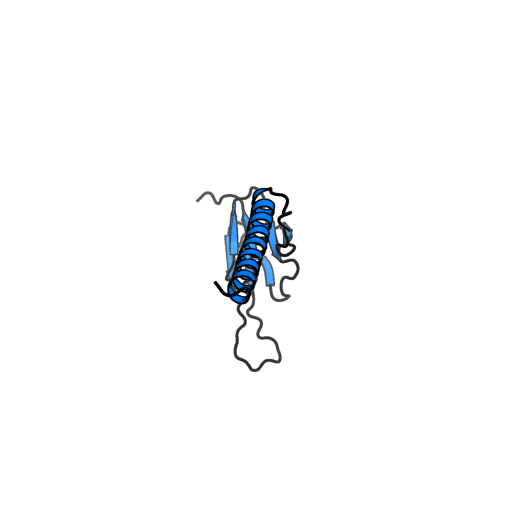OM 835 O O . ASN A 1 108 ? 2.731 -22.055 -5.246 1.00 46.19 108 ASN A O 1
ATOM 839 N N . ASN A 1 109 ? 3.487 -22.409 -3.157 1.00 50.31 109 ASN A N 1
ATOM 840 C CA . ASN A 1 109 ? 2.590 -21.468 -2.500 1.00 50.31 109 ASN A CA 1
ATOM 841 C C . ASN A 1 109 ? 2.974 -20.063 -2.980 1.00 50.31 109 ASN A C 1
ATOM 843 O O . ASN A 1 109 ? 3.924 -19.468 -2.468 1.00 50.31 109 ASN A O 1
ATOM 847 N N . LEU A 1 110 ? 2.277 -19.559 -3.998 1.00 51.34 110 LEU A N 1
ATOM 848 C CA . LEU A 1 110 ? 2.405 -18.182 -4.448 1.00 51.34 110 LEU A CA 1
ATOM 849 C C . LEU A 1 110 ? 1.907 -17.295 -3.309 1.00 51.34 110 LEU A C 1
ATOM 851 O O . LEU A 1 110 ? 0.712 -17.201 -3.043 1.00 51.34 110 LEU A O 1
ATOM 855 N N . ARG A 1 111 ? 2.858 -16.712 -2.580 1.00 53.31 111 ARG A N 1
ATOM 856 C CA . ARG A 1 111 ? 2.584 -15.678 -1.588 1.00 53.31 111 ARG A CA 1
ATOM 857 C C . ARG A 1 111 ? 2.251 -14.407 -2.335 1.00 53.31 111 ARG A C 1
ATOM 859 O O . ARG A 1 111 ? 2.992 -13.988 -3.223 1.00 53.31 111 ARG A O 1
ATOM 866 N N . ILE A 1 112 ? 1.118 -13.827 -1.990 1.00 55.00 112 ILE A N 1
ATOM 867 C CA . ILE A 1 112 ? 0.609 -12.654 -2.677 1.00 55.00 112 ILE A CA 1
ATOM 868 C C . ILE A 1 112 ? 1.146 -11.437 -1.955 1.00 55.00 112 ILE A C 1
ATOM 870 O O . ILE A 1 112 ? 0.885 -11.222 -0.774 1.00 55.00 112 ILE A O 1
ATOM 874 N N . TYR A 1 113 ? 1.964 -10.688 -2.688 1.00 64.69 113 TYR A N 1
ATOM 875 C CA . TYR A 1 113 ? 2.686 -9.516 -2.205 1.00 64.69 113 TYR A CA 1
ATOM 876 C C . TYR A 1 113 ? 1.902 -8.219 -2.461 1.00 64.69 113 TYR A C 1
ATOM 878 O O . TYR A 1 113 ? 2.477 -7.144 -2.618 1.00 64.69 113 TYR A O 1
ATOM 886 N N . GLU A 1 114 ? 0.581 -8.312 -2.570 1.00 73.75 114 GLU A N 1
ATOM 887 C CA . GLU A 1 114 ? -0.249 -7.152 -2.872 1.00 73.75 114 GLU A CA 1
ATOM 888 C C . GLU A 1 114 ? -0.349 -6.224 -1.670 1.00 73.75 114 GLU A C 1
ATOM 890 O O . GLU A 1 114 ? -0.555 -6.654 -0.533 1.00 73.75 114 GLU A O 1
ATOM 895 N N . GLU A 1 115 ? -0.170 -4.934 -1.939 1.00 83.75 115 GLU A N 1
ATOM 896 C CA . GLU A 1 115 ? -0.167 -3.908 -0.912 1.00 83.75 115 GLU A CA 1
ATOM 897 C C . GLU A 1 115 ? -1.597 -3.530 -0.526 1.00 83.75 115 GLU A C 1
ATOM 899 O O . GLU A 1 115 ? -2.362 -2.995 -1.330 1.00 83.75 115 GLU A O 1
ATOM 904 N N . VAL A 1 116 ? -1.927 -3.731 0.744 1.00 87.69 116 VAL A N 1
ATOM 905 C CA . VAL A 1 116 ? -3.175 -3.264 1.346 1.00 87.69 116 VAL A CA 1
ATOM 906 C C . VAL A 1 116 ? -2.868 -2.031 2.180 1.00 87.69 116 VAL A C 1
ATOM 908 O O . VAL A 1 116 ? -2.132 -2.117 3.164 1.00 87.69 116 VAL A O 1
ATOM 911 N N . LYS A 1 117 ? -3.454 -0.883 1.835 1.00 91.44 117 LYS A N 1
ATOM 912 C CA . LYS A 1 117 ? -3.390 0.301 2.702 1.00 91.44 117 LYS A CA 1
ATOM 913 C C . LYS A 1 117 ? -4.642 0.385 3.551 1.00 91.44 117 LYS A C 1
ATOM 915 O O . LYS A 1 117 ? -5.754 0.440 3.031 1.00 91.44 117 LYS A O 1
ATOM 920 N N . LEU A 1 118 ? -4.452 0.416 4.860 1.00 92.00 118 LEU A N 1
ATOM 921 C CA . LEU A 1 118 ? -5.526 0.528 5.829 1.00 92.00 118 LEU A CA 1
ATOM 922 C C . LEU A 1 118 ? -5.428 1.880 6.529 1.00 92.00 118 LEU A C 1
ATOM 924 O O . LEU A 1 118 ? -4.462 2.155 7.241 1.00 92.00 118 LEU A O 1
ATOM 928 N N . TYR A 1 119 ? -6.443 2.706 6.313 1.00 92.94 119 TYR A N 1
ATOM 929 C CA . TYR A 1 119 ? -6.544 4.048 6.856 1.00 92.94 119 TYR A CA 1
ATOM 930 C C . TYR A 1 119 ? -7.386 4.008 8.128 1.00 92.94 119 TYR A C 1
ATOM 932 O O . TYR A 1 119 ? -8.553 3.603 8.095 1.00 92.94 119 TYR A O 1
ATOM 940 N N . LEU A 1 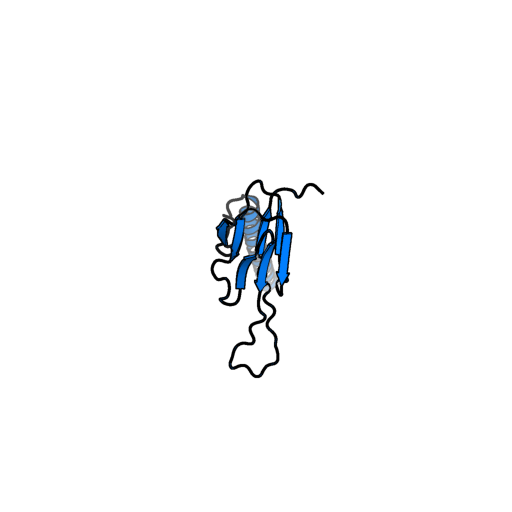120 ? -6.771 4.371 9.253 1.00 91.06 120 LEU A N 1
ATOM 941 C CA . LEU A 1 120 ? -7.379 4.324 10.584 1.00 91.06 120 LEU A CA 1
ATOM 942 C C . LEU A 1 120 ? -7.067 5.614 11.346 1.00 91.06 120 LEU A C 1
ATOM 944 O O . LEU A 1 120 ? -5.947 6.116 11.225 1.00 91.06 120 LEU A O 1
ATOM 948 N N . PRO A 1 121 ? -7.989 6.105 12.188 1.00 87.25 121 PRO A N 1
ATOM 949 C CA . PRO A 1 121 ? -7.684 7.158 13.149 1.00 87.25 121 PRO A CA 1
ATOM 950 C C . PRO A 1 121 ? -6.552 6.734 14.070 1.00 87.25 121 PRO A C 1
ATOM 952 O O . PRO A 1 121 ? -6.393 5.543 14.355 1.00 87.25 121 PRO A O 1
ATOM 955 N N . GLU A 1 122 ? -5.773 7.707 14.541 1.00 78.38 122 GLU A N 1
ATOM 956 C CA . GLU A 1 122 ? -4.730 7.441 15.524 1.00 78.38 122 GLU A CA 1
ATOM 957 C C . GLU A 1 122 ? -5.330 6.699 16.719 1.00 78.38 122 GLU A C 1
ATOM 959 O O . GLU A 1 122 ? -6.237 7.180 17.402 1.00 78.38 122 GLU A O 1
ATOM 964 N N . LEU A 1 123 ? -4.831 5.485 16.943 1.00 64.56 123 LEU A N 1
ATOM 965 C CA . LEU A 1 123 ? -5.169 4.706 18.118 1.00 64.56 123 LEU A CA 1
ATOM 966 C C . LEU A 1 123 ? -4.427 5.350 19.289 1.00 64.56 123 LEU A C 1
ATOM 968 O O . LEU A 1 123 ? -3.236 5.113 19.483 1.00 64.56 123 LEU A O 1
ATOM 972 N N . SER A 1 124 ? -5.120 6.200 20.042 1.00 56.28 124 SER A N 1
ATOM 973 C CA . SER A 1 124 ? -4.645 6.674 21.337 1.00 56.28 124 SER A CA 1
ATOM 974 C C . SER A 1 124 ? -4.556 5.474 22.285 1.00 56.28 124 SER A C 1
ATOM 976 O O . SER A 1 124 ? -5.571 4.891 22.671 1.00 56.28 124 SER A O 1
ATOM 978 N N . GLY A 1 125 ? -3.318 5.051 22.555 1.00 49.72 125 GLY A N 1
ATOM 979 C CA . GLY A 1 125 ? -2.981 3.989 23.507 1.00 49.72 125 GLY A CA 1
ATOM 980 C C . GLY A 1 125 ? -3.175 4.408 24.954 1.00 49.72 125 GLY A C 1
ATOM 981 O O . GLY A 1 125 ? -2.969 5.606 25.253 1.00 49.72 125 GLY A O 1
#

Radius of gyration: 26.84 Å; chains: 1; bounding box: 67×50×68 Å

Sequence (125 aa):
MKTSNKILLSLFIAVLLITTGIHVALTQKYNSGQYAITKTGPKRDSISIKPVKYVRLNGVENVILVPSDSYHLELEKDMPAHFRQYISGDTLVITGDISVIPGDNSKNNLRIYEEVKLYLPELSG

pLDDT: mean 78.96, std 15.99, range [41.84, 96.81]

Secondary structure (DSSP, 8-state):
--HHHHHHHHHHHHHHHHHHHHHHHHHHHHHTT-S-----SPPEEEEE----SEEEEES---EEEEE-SS-EEEEETT--TTEEEEEETTEEEEEE-----TT----------PPEEEEE-----

Foldseek 3Di:
DPPVVVVVVVVVVVVVVVVVVVVVVVVCCVVVPPDPPPPPPQDKDKAFDDAADEEAEALADAEAEDADPGWIKIFRPCDDPQFDWDDDPRYIYTYDDQDPPPPDPPPPSPRDNTHMYTYHHPDPD